Protein AF-A0A832Z9E7-F1 (afdb_monomer)

Mean predicted aligned error: 5.64 Å

Nearest PDB structures (foldseek):
  6l7q-assembly1_A  TM=6.275E-01  e=1.428E-09  Pyrococcus yayanosii CH1
  4q53-assembly1_A  TM=4.495E-01  e=1.959E+00  Bacteroides uniformis ATCC 8492
  4ouq-assembly1_A  TM=4.152E-01  e=4.683E+00  Bacteroides fragilis YCH46
  5a3k-assembly3_C  TM=2.476E-01  e=2.513E+00  Streptomyces hygroscopicus

Radius of gyration: 16.21 Å; Cα contacts (8 Å, |Δi|>4): 256; chains: 1; bounding box: 42×30×39 Å

Structure (mmCIF, N/CA/C/O backbone):
data_AF-A0A832Z9E7-F1
#
_entry.id   AF-A0A832Z9E7-F1
#
loop_
_atom_site.group_PDB
_atom_site.id
_atom_site.type_symbol
_atom_site.label_atom_id
_atom_site.label_alt_id
_atom_site.label_comp_id
_atom_site.label_asym_id
_atom_site.label_entity_id
_atom_site.label_seq_id
_atom_site.pdbx_PDB_ins_code
_atom_site.Cartn_x
_atom_site.Cartn_y
_atom_site.Cartn_z
_atom_site.occupancy
_atom_site.B_iso_or_equiv
_atom_site.auth_seq_id
_atom_site.auth_comp_id
_atom_site.auth_asym_id
_atom_site.auth_atom_id
_atom_site.pdbx_PDB_model_num
ATOM 1 N N . MET A 1 1 ? 0.816 -8.973 2.408 1.00 81.12 1 MET A N 1
ATOM 2 C CA . MET A 1 1 ? 0.322 -7.608 2.134 1.00 81.12 1 MET A CA 1
ATOM 3 C C . MET A 1 1 ? 1.479 -6.615 2.129 1.00 81.12 1 MET A C 1
ATOM 5 O O . MET A 1 1 ? 2.493 -6.904 2.762 1.00 81.12 1 MET A O 1
ATOM 9 N N . ILE A 1 2 ? 1.360 -5.503 1.400 1.00 89.19 2 ILE A N 1
ATOM 10 C CA . ILE A 1 2 ? 2.397 -4.466 1.265 1.00 89.19 2 ILE A CA 1
ATOM 11 C C . ILE A 1 2 ? 1.779 -3.113 1.627 1.00 89.19 2 ILE A C 1
ATOM 13 O O . ILE A 1 2 ? 0.718 -2.789 1.105 1.00 89.19 2 ILE A O 1
ATOM 17 N N . ILE A 1 3 ? 2.443 -2.339 2.489 1.00 89.94 3 ILE A N 1
ATOM 18 C CA . ILE A 1 3 ? 2.090 -0.953 2.801 1.00 89.94 3 ILE A CA 1
ATOM 19 C C . ILE A 1 3 ? 2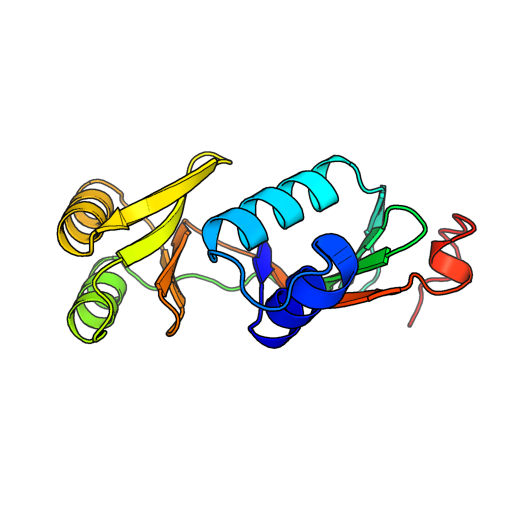.984 0.037 2.072 1.00 89.94 3 ILE A C 1
ATOM 21 O O . ILE A 1 3 ? 4.192 -0.163 2.012 1.0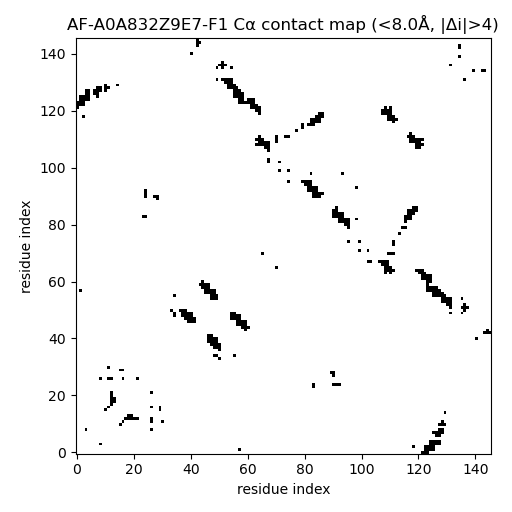0 89.94 3 ILE A O 1
ATOM 25 N N . PHE A 1 4 ? 2.421 1.113 1.527 1.00 90.88 4 PHE A N 1
ATOM 26 C CA . PHE A 1 4 ? 3.196 2.129 0.812 1.00 90.88 4 PHE A CA 1
ATOM 27 C C . PHE A 1 4 ? 3.523 3.309 1.721 1.00 90.88 4 PHE A C 1
ATOM 29 O O . PHE A 1 4 ? 2.622 3.960 2.251 1.00 90.88 4 PHE A O 1
ATOM 36 N N . THR A 1 5 ? 4.810 3.636 1.846 1.00 91.19 5 THR A N 1
ATOM 37 C CA . THR A 1 5 ? 5.229 4.894 2.477 1.00 91.19 5 THR A CA 1
ATOM 38 C C . THR A 1 5 ? 4.705 6.097 1.688 1.00 91.19 5 THR A C 1
ATOM 40 O O . THR A 1 5 ? 4.418 5.996 0.489 1.00 91.19 5 THR A O 1
ATOM 43 N N . LYS A 1 6 ? 4.649 7.273 2.331 1.00 89.88 6 LYS A N 1
ATOM 44 C CA . LYS A 1 6 ? 4.319 8.544 1.661 1.00 89.88 6 LYS A CA 1
ATOM 45 C C . LYS A 1 6 ? 5.173 8.751 0.405 1.00 89.88 6 LYS A C 1
ATOM 47 O O . LYS A 1 6 ? 4.635 8.972 -0.679 1.00 89.88 6 LYS A O 1
ATOM 52 N N . HIS A 1 7 ? 6.488 8.558 0.535 1.00 92.94 7 HIS A N 1
ATOM 53 C CA . HIS A 1 7 ? 7.422 8.655 -0.584 1.00 92.94 7 HIS A CA 1
ATOM 54 C C . HIS A 1 7 ? 7.057 7.695 -1.722 1.00 92.94 7 HIS A C 1
ATOM 56 O O . HIS A 1 7 ? 6.999 8.092 -2.886 1.00 92.94 7 HIS A O 1
ATOM 62 N N . CYS A 1 8 ? 6.775 6.430 -1.405 1.00 94.50 8 CYS A N 1
ATOM 63 C CA . CYS A 1 8 ? 6.403 5.448 -2.413 1.00 94.50 8 CYS A CA 1
ATOM 64 C C . CYS A 1 8 ? 5.129 5.853 -3.168 1.00 94.50 8 CYS A C 1
ATOM 66 O O . CYS A 1 8 ? 5.109 5.791 -4.398 1.00 94.50 8 CYS A O 1
ATOM 68 N N . LYS A 1 9 ? 4.096 6.331 -2.465 1.00 92.19 9 LYS A N 1
ATOM 69 C CA . LYS A 1 9 ? 2.845 6.793 -3.089 1.00 92.19 9 LYS A CA 1
ATOM 70 C C . LYS A 1 9 ? 3.054 7.981 -4.018 1.00 92.19 9 LYS A C 1
ATOM 72 O O . LYS A 1 9 ? 2.536 7.977 -5.133 1.00 92.19 9 LYS A O 1
ATOM 77 N N . GLU A 1 10 ? 3.849 8.966 -3.608 1.00 93.25 10 GLU A N 1
ATOM 78 C CA . GLU A 1 10 ? 4.211 10.107 -4.459 1.00 93.25 10 GLU A CA 1
ATOM 79 C C . GLU A 1 10 ? 4.920 9.649 -5.736 1.00 93.25 10 GLU A C 1
ATOM 81 O O . GLU A 1 10 ? 4.658 10.156 -6.831 1.00 93.25 10 GLU A O 1
ATOM 86 N N . ARG A 1 11 ? 5.801 8.649 -5.622 1.00 95.56 11 ARG A N 1
ATOM 87 C CA . ARG A 1 11 ? 6.480 8.088 -6.788 1.00 95.56 11 ARG A CA 1
ATOM 88 C C . ARG A 1 11 ? 5.548 7.286 -7.695 1.00 95.56 11 ARG A C 1
ATOM 90 O O . ARG A 1 11 ? 5.672 7.427 -8.909 1.00 95.56 11 ARG A O 1
ATOM 97 N N . ILE A 1 12 ? 4.616 6.506 -7.146 1.00 94.69 12 ILE A N 1
ATOM 98 C CA . ILE A 1 12 ? 3.574 5.807 -7.918 1.00 94.69 12 ILE A CA 1
ATOM 99 C C . ILE A 1 12 ? 2.733 6.833 -8.684 1.00 94.69 12 ILE A C 1
ATOM 101 O O . ILE A 1 12 ? 2.592 6.748 -9.903 1.00 94.69 12 ILE A O 1
ATOM 105 N N . LYS A 1 13 ? 2.267 7.874 -7.993 1.00 93.88 13 LYS A N 1
ATOM 106 C CA . LYS A 1 13 ? 1.516 8.988 -8.575 1.00 93.88 13 LYS A CA 1
ATOM 107 C C . LYS A 1 13 ? 2.266 9.663 -9.734 1.00 93.88 13 LYS A C 1
ATOM 109 O O . LYS A 1 13 ? 1.690 9.875 -10.800 1.00 93.88 13 LYS A O 1
ATOM 114 N N . LYS A 1 14 ? 3.564 9.939 -9.561 1.00 92.88 14 LYS A N 1
ATOM 115 C CA . LYS A 1 14 ? 4.400 10.585 -10.587 1.00 92.88 14 LYS A CA 1
ATOM 116 C C . LYS A 1 14 ? 4.721 9.675 -11.778 1.00 92.88 14 LYS A C 1
ATOM 118 O O . LYS A 1 14 ? 4.767 10.160 -12.902 1.00 92.88 14 LYS A O 1
ATOM 123 N N . ARG A 1 15 ? 5.010 8.392 -11.543 1.00 90.81 15 ARG 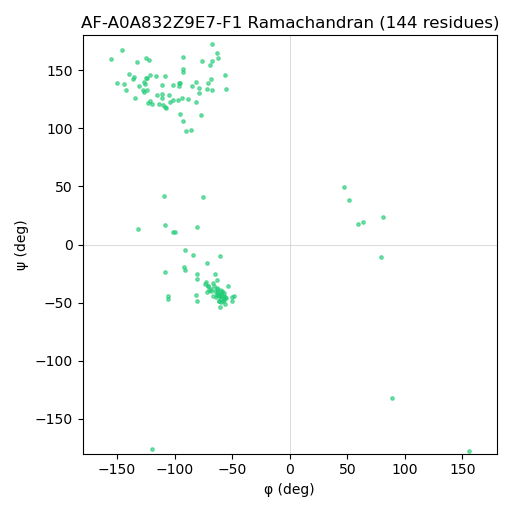A N 1
ATOM 124 C CA . ARG A 1 15 ? 5.623 7.507 -12.554 1.00 90.81 15 ARG A CA 1
ATOM 125 C C . ARG A 1 15 ? 4.659 6.504 -13.163 1.00 90.81 15 ARG A C 1
ATOM 127 O O . ARG A 1 15 ? 4.687 6.320 -14.373 1.00 90.81 15 ARG A O 1
ATOM 134 N N . LEU A 1 16 ? 3.834 5.871 -12.332 1.00 90.50 16 LEU A N 1
ATOM 135 C CA . LEU A 1 16 ? 2.859 4.885 -12.788 1.00 90.50 16 LEU A CA 1
ATOM 136 C C . LEU A 1 16 ? 1.622 5.589 -13.348 1.00 90.50 16 LEU A C 1
ATOM 138 O O . LEU A 1 16 ? 1.192 5.305 -14.456 1.00 90.50 16 LEU A O 1
ATOM 142 N N . LEU A 1 17 ? 1.093 6.553 -12.593 1.00 91.88 17 LEU A N 1
ATOM 143 C CA . LEU A 1 17 ? -0.149 7.244 -12.940 1.00 91.88 17 LEU A CA 1
ATOM 144 C C . LEU A 1 17 ? 0.055 8.509 -13.774 1.00 91.88 17 LEU A C 1
ATOM 146 O O . LEU A 1 17 ? -0.882 8.951 -14.428 1.00 91.88 17 LEU A O 1
ATOM 150 N N . LYS A 1 18 ? 1.255 9.105 -13.730 1.00 89.75 18 LYS A N 1
ATOM 151 C CA . LYS A 1 18 ? 1.606 10.361 -14.419 1.00 89.75 18 LYS A CA 1
ATOM 152 C C . LYS A 1 18 ? 0.613 11.509 -14.145 1.00 89.75 18 LYS A C 1
ATOM 154 O O . LYS A 1 18 ? 0.316 12.304 -15.030 1.00 89.75 18 LYS A O 1
ATOM 159 N N . LYS A 1 19 ? 0.107 11.620 -12.909 1.00 85.88 19 LYS A N 1
ATOM 160 C CA . LYS A 1 19 ? -0.910 12.616 -12.506 1.00 85.88 19 LYS A CA 1
ATOM 161 C C . LYS A 1 19 ? -0.447 13.484 -11.331 1.00 85.88 19 LYS A C 1
ATOM 163 O O . LYS A 1 19 ? 0.198 12.999 -10.404 1.00 85.88 19 LYS A O 1
ATOM 168 N N . LYS A 1 20 ? -0.818 14.774 -11.334 1.00 75.06 20 LYS A N 1
ATOM 169 C CA . LYS A 1 20 ? -0.485 15.745 -10.264 1.00 75.06 20 LYS A CA 1
ATOM 170 C C . LYS A 1 20 ? -1.395 15.671 -9.038 1.00 75.06 20 LYS A C 1
ATOM 172 O O . LYS A 1 20 ? -0.934 16.001 -7.952 1.00 75.06 20 LYS A O 1
ATOM 177 N N . SER A 1 21 ? -2.632 15.194 -9.169 1.00 82.25 21 SER A N 1
ATOM 178 C CA . SER A 1 21 ? -3.555 14.903 -8.062 1.00 82.25 21 SER A CA 1
ATOM 179 C C . SER A 1 21 ? -4.341 13.638 -8.392 1.00 82.25 21 SER A C 1
ATOM 181 O O . SER A 1 21 ? -4.758 13.467 -9.536 1.00 82.25 21 SER A O 1
ATOM 183 N N . VAL A 1 22 ? -4.443 12.713 -7.437 1.00 85.38 22 VAL A N 1
ATOM 184 C CA . VAL A 1 22 ? -5.128 11.427 -7.613 1.00 85.38 22 VAL A CA 1
ATOM 185 C C . VAL A 1 22 ? -5.705 10.991 -6.273 1.00 85.38 22 VAL A C 1
ATOM 187 O O . VAL A 1 22 ? -5.016 11.108 -5.259 1.00 85.38 22 VAL A O 1
ATOM 190 N N . ASP A 1 23 ? -6.928 10.459 -6.291 1.00 86.00 23 ASP A N 1
ATOM 191 C CA . ASP A 1 23 ? -7.534 9.809 -5.129 1.00 86.00 23 ASP A CA 1
ATOM 192 C C . ASP A 1 23 ? -6.619 8.678 -4.595 1.00 86.00 23 ASP A C 1
ATOM 194 O O . ASP A 1 23 ? -6.100 7.873 -5.383 1.00 86.00 23 ASP A O 1
ATOM 198 N N . PRO A 1 24 ? -6.391 8.590 -3.271 1.00 84.00 24 PRO A N 1
ATOM 199 C CA . PRO A 1 24 ? -5.540 7.559 -2.680 1.00 84.00 24 PRO A CA 1
ATOM 200 C C . PRO A 1 24 ? -5.917 6.121 -3.065 1.00 84.00 24 PRO A C 1
ATOM 202 O O . PRO A 1 24 ? -5.020 5.303 -3.276 1.00 84.00 24 PRO A O 1
ATOM 205 N N . CYS A 1 25 ? -7.206 5.804 -3.230 1.00 87.06 25 CYS A N 1
ATOM 206 C CA . CYS A 1 25 ? -7.667 4.460 -3.587 1.00 87.06 25 CYS A CA 1
ATOM 207 C C . CYS A 1 25 ? -7.224 4.063 -5.000 1.00 87.06 25 CYS A C 1
ATOM 209 O O . CYS A 1 25 ? -6.906 2.898 -5.249 1.00 87.06 25 CYS A O 1
ATOM 211 N N . ILE A 1 26 ? -7.132 5.027 -5.925 1.00 89.56 26 ILE A N 1
ATOM 212 C CA . ILE A 1 26 ? -6.602 4.793 -7.277 1.00 89.56 26 ILE A CA 1
ATOM 213 C C . ILE A 1 26 ? -5.100 4.497 -7.217 1.00 89.56 26 ILE A C 1
ATOM 215 O O . ILE A 1 26 ? -4.625 3.607 -7.927 1.00 89.56 26 ILE A O 1
ATOM 219 N N . ILE A 1 27 ? -4.348 5.203 -6.362 1.00 90.94 27 ILE A N 1
ATOM 220 C CA . ILE A 1 27 ? -2.917 4.927 -6.141 1.00 90.94 27 ILE A CA 1
ATOM 221 C C . ILE A 1 27 ? -2.744 3.483 -5.667 1.00 90.94 27 ILE A C 1
ATOM 223 O O . ILE A 1 27 ? -1.938 2.743 -6.231 1.00 90.94 27 ILE A O 1
ATOM 227 N N . TRP A 1 28 ? -3.539 3.075 -4.679 1.00 89.19 28 TRP A N 1
ATOM 228 C CA . TRP A 1 28 ? -3.540 1.720 -4.143 1.00 89.19 28 TRP A CA 1
ATOM 229 C C . TRP A 1 28 ? -3.894 0.664 -5.185 1.00 89.19 28 TRP A C 1
ATOM 231 O O . TRP A 1 28 ? -3.112 -0.260 -5.404 1.00 89.19 28 TRP A O 1
ATOM 241 N N . SER A 1 29 ? -5.024 0.831 -5.869 1.00 89.81 29 SER A N 1
ATOM 242 C CA . SER A 1 29 ? -5.501 -0.103 -6.896 1.00 89.81 29 SER A CA 1
ATOM 243 C C . SER A 1 29 ? -4.463 -0.293 -8.002 1.00 89.81 29 SER A C 1
ATOM 245 O O . SER A 1 29 ? -4.135 -1.417 -8.378 1.00 89.81 29 SER A O 1
ATOM 247 N N . SER A 1 30 ? -3.858 0.806 -8.457 1.00 92.38 30 SER A N 1
ATOM 248 C CA . SER A 1 30 ? -2.806 0.772 -9.478 1.00 92.38 30 SER A CA 1
ATOM 249 C C . SER A 1 30 ? -1.549 0.061 -8.987 1.00 92.38 30 SER A C 1
ATOM 251 O O . SER A 1 30 ? -0.945 -0.709 -9.729 1.00 92.38 30 SER A O 1
ATOM 253 N N . ALA A 1 31 ? -1.158 0.282 -7.731 1.00 92.81 31 ALA A N 1
ATOM 254 C CA . ALA A 1 31 ? 0.007 -0.369 -7.149 1.00 92.81 31 ALA A CA 1
ATOM 255 C C . ALA A 1 31 ? -0.201 -1.881 -6.959 1.00 92.81 31 ALA A C 1
ATOM 257 O O . ALA A 1 31 ? 0.717 -2.657 -7.212 1.00 92.81 31 ALA A O 1
ATOM 258 N N . ILE A 1 32 ? -1.403 -2.312 -6.568 1.00 90.94 32 ILE A N 1
ATOM 259 C CA . ILE A 1 32 ? -1.765 -3.735 -6.469 1.00 90.94 32 ILE A CA 1
ATOM 260 C C . ILE A 1 32 ? -1.716 -4.393 -7.845 1.00 90.94 32 ILE A C 1
ATOM 262 O O . ILE A 1 32 ? -1.137 -5.468 -7.982 1.00 90.94 32 ILE A O 1
ATOM 266 N N . ASN A 1 33 ? -2.278 -3.741 -8.865 1.00 92.50 33 ASN A N 1
ATOM 267 C CA . ASN A 1 33 ? -2.231 -4.245 -10.235 1.00 92.50 33 ASN A CA 1
ATOM 268 C C . ASN A 1 33 ? -0.790 -4.351 -10.737 1.00 92.50 33 ASN A C 1
ATOM 270 O O . ASN A 1 33 ? -0.416 -5.391 -11.270 1.00 92.50 33 ASN A O 1
ATOM 274 N N . PHE A 1 34 ? 0.039 -3.337 -10.469 1.00 94.88 34 PHE A N 1
ATOM 275 C CA . PHE A 1 34 ? 1.466 -3.385 -10.772 1.00 94.88 34 PHE A CA 1
ATOM 276 C C . PHE A 1 34 ? 2.149 -4.581 -10.099 1.00 94.88 34 PHE A C 1
ATOM 278 O O . PHE A 1 34 ? 2.897 -5.295 -10.753 1.00 94.88 34 PHE A O 1
ATOM 285 N N . ILE A 1 35 ? 1.886 -4.834 -8.811 1.00 93.81 35 ILE A N 1
ATOM 286 C CA . ILE A 1 35 ? 2.449 -5.988 -8.091 1.00 93.81 35 ILE A CA 1
ATOM 287 C C . ILE A 1 35 ? 2.012 -7.309 -8.739 1.00 93.81 35 ILE A C 1
ATOM 289 O O . ILE A 1 35 ? 2.853 -8.185 -8.922 1.00 93.81 35 ILE A O 1
ATOM 293 N N . LYS A 1 36 ? 0.728 -7.443 -9.100 1.00 92.44 36 LYS A N 1
ATOM 294 C CA . LYS A 1 36 ? 0.169 -8.651 -9.732 1.00 92.44 36 LYS A CA 1
ATOM 295 C C . LYS A 1 36 ? 0.782 -8.936 -11.106 1.00 92.44 36 LYS A C 1
ATOM 297 O O . LYS A 1 36 ? 0.987 -10.097 -11.434 1.00 92.44 36 LYS A O 1
ATOM 302 N N . SER A 1 37 ? 1.071 -7.899 -11.892 1.00 93.06 37 SER A N 1
ATOM 303 C CA . SER A 1 37 ? 1.647 -8.036 -13.236 1.00 93.06 37 SER A CA 1
ATOM 304 C C . SER A 1 37 ? 3.180 -8.015 -13.263 1.00 93.06 37 SER A C 1
ATOM 306 O O . SER A 1 37 ? 3.774 -8.149 -14.329 1.00 93.06 37 SER A O 1
ATOM 308 N N . SER A 1 38 ? 3.834 -7.786 -12.123 1.00 93.94 38 SER A N 1
ATOM 309 C CA . SER A 1 38 ? 5.289 -7.653 -12.033 1.00 93.94 38 SER A CA 1
ATOM 310 C C . SER A 1 38 ? 5.976 -8.972 -11.721 1.00 93.94 38 SER A C 1
ATOM 312 O O . SER A 1 38 ? 5.479 -9.795 -10.953 1.00 93.94 38 SER A O 1
ATOM 314 N N . LYS A 1 39 ? 7.214 -9.112 -12.196 1.00 92.75 39 LYS A N 1
ATOM 315 C CA . LYS A 1 39 ? 8.110 -10.164 -11.725 1.00 92.75 39 LYS A CA 1
ATOM 316 C C . LYS A 1 39 ? 8.576 -9.850 -10.307 1.00 92.75 39 LYS A C 1
ATOM 318 O O . LYS A 1 39 ? 9.005 -8.731 -10.016 1.00 92.75 39 LYS A O 1
ATOM 323 N N . ARG A 1 40 ? 8.529 -10.860 -9.440 1.00 93.81 40 ARG A N 1
ATOM 324 C CA . ARG A 1 40 ? 9.023 -10.800 -8.063 1.00 93.81 40 ARG A CA 1
ATOM 325 C C . ARG A 1 40 ? 10.461 -11.305 -8.003 1.00 93.81 40 ARG A C 1
ATOM 327 O O . ARG A 1 40 ? 10.742 -12.415 -8.442 1.00 93.81 40 ARG A O 1
ATOM 334 N N . ILE A 1 41 ? 11.356 -10.498 -7.446 1.00 91.31 41 ILE A N 1
ATOM 335 C CA . ILE A 1 41 ? 12.762 -10.841 -7.232 1.00 91.31 41 ILE A CA 1
ATOM 336 C C . ILE A 1 41 ? 13.093 -10.592 -5.763 1.00 91.31 41 ILE A C 1
ATOM 338 O O . ILE A 1 41 ? 12.740 -9.549 -5.219 1.00 91.31 41 ILE A O 1
ATOM 342 N N . GLU A 1 42 ? 13.750 -11.535 -5.102 1.00 89.94 42 GLU A N 1
ATOM 343 C CA . GLU A 1 42 ? 14.128 -11.397 -3.696 1.00 89.94 42 GLU A CA 1
ATOM 344 C C . GLU A 1 42 ? 15.632 -11.193 -3.540 1.00 89.94 42 GLU A C 1
ATOM 346 O O . GLU A 1 42 ? 16.424 -11.790 -4.260 1.00 89.94 42 GLU A O 1
ATOM 351 N N . SER A 1 43 ? 16.012 -10.384 -2.555 1.00 87.94 43 SER A N 1
ATOM 352 C CA . SER A 1 43 ? 17.356 -10.357 -1.984 1.00 87.94 43 SER A CA 1
ATOM 353 C C . SER A 1 43 ? 17.298 -10.687 -0.491 1.00 87.94 43 SER A C 1
ATOM 355 O O . SER A 1 43 ? 16.235 -10.980 0.077 1.00 87.94 43 SER A O 1
ATOM 357 N N . LYS A 1 44 ? 18.449 -10.610 0.184 1.00 87.31 44 LYS A N 1
ATOM 358 C CA . LYS A 1 44 ? 18.544 -10.821 1.634 1.00 87.31 44 LYS A CA 1
ATOM 359 C C . LYS A 1 44 ? 17.638 -9.871 2.428 1.00 87.31 44 LYS A C 1
ATOM 361 O O . LYS A 1 44 ? 16.991 -10.295 3.381 1.00 87.31 44 LYS A O 1
ATOM 366 N N . LYS A 1 45 ? 17.573 -8.593 2.034 1.00 90.19 45 LYS A N 1
ATOM 367 C CA . LYS A 1 45 ? 16.862 -7.535 2.782 1.00 90.19 45 LYS A CA 1
ATOM 368 C C . LYS A 1 45 ? 15.565 -7.065 2.119 1.00 90.19 45 LYS A C 1
ATOM 370 O O . LYS A 1 45 ? 14.683 -6.546 2.811 1.00 90.19 45 LYS A O 1
ATOM 375 N N . PHE A 1 46 ? 15.426 -7.242 0.806 1.00 95.19 46 PHE A N 1
ATOM 376 C CA . PHE A 1 46 ? 14.348 -6.627 0.033 1.00 95.19 46 PHE A CA 1
ATOM 377 C C . PHE A 1 46 ? 13.644 -7.608 -0.901 1.00 95.19 46 PHE A C 1
ATOM 379 O O . PHE A 1 46 ? 14.183 -8.631 -1.307 1.00 95.19 46 PHE A O 1
ATOM 386 N N . ILE A 1 47 ? 12.415 -7.252 -1.252 1.00 95.25 47 ILE A N 1
ATOM 387 C CA . ILE A 1 47 ? 11.616 -7.852 -2.309 1.00 95.25 47 ILE A CA 1
ATOM 388 C C . ILE A 1 47 ? 11.411 -6.758 -3.359 1.00 95.25 47 ILE A C 1
ATOM 390 O O . ILE A 1 47 ? 10.994 -5.643 -3.042 1.00 95.25 47 ILE A O 1
ATOM 394 N N . TYR A 1 48 ? 11.706 -7.071 -4.609 1.00 95.12 48 TYR A N 1
ATOM 395 C CA . TYR A 1 48 ? 11.552 -6.186 -5.751 1.00 95.12 48 TYR A CA 1
ATOM 396 C C . TYR A 1 48 ? 10.420 -6.706 -6.629 1.00 95.12 48 TYR A C 1
ATOM 398 O O . TYR A 1 48 ? 10.413 -7.877 -6.998 1.00 95.12 48 TYR A O 1
ATOM 406 N N . TYR A 1 49 ? 9.481 -5.833 -6.978 1.00 95.88 49 TYR A N 1
ATOM 407 C CA . TYR A 1 49 ? 8.485 -6.106 -8.014 1.00 95.88 49 TYR A CA 1
ATOM 408 C C . TYR A 1 49 ? 8.805 -5.221 -9.206 1.00 95.88 49 TYR A C 1
ATOM 410 O O . TYR A 1 49 ? 8.855 -4.002 -9.044 1.00 95.88 49 TYR A O 1
ATOM 418 N N . THR A 1 50 ? 9.069 -5.807 -10.370 1.00 94.94 50 THR A N 1
ATOM 419 C CA . THR A 1 50 ? 9.421 -5.044 -11.570 1.00 94.94 50 THR A CA 1
ATOM 420 C C . THR A 1 50 ? 8.714 -5.544 -12.827 1.00 94.94 50 THR A C 1
ATOM 422 O O . THR A 1 50 ? 8.566 -6.747 -13.027 1.00 94.94 50 THR A O 1
ATOM 425 N N . ASP A 1 51 ? 8.322 -4.606 -13.688 1.00 94.19 51 ASP A N 1
ATOM 426 C CA . ASP A 1 51 ? 7.834 -4.829 -15.059 1.00 94.19 51 ASP A CA 1
ATOM 427 C C . ASP A 1 51 ? 8.942 -4.576 -16.108 1.00 94.19 51 ASP A C 1
ATOM 429 O O . ASP A 1 51 ? 8.676 -4.444 -17.301 1.00 94.19 51 ASP A O 1
ATOM 433 N N . GLY A 1 52 ? 10.194 -4.423 -15.660 1.00 91.19 52 GLY A N 1
ATOM 434 C CA . GLY A 1 52 ? 11.342 -4.054 -16.492 1.00 91.19 52 GLY A CA 1
ATOM 435 C C . GLY A 1 52 ? 11.445 -2.559 -16.823 1.00 91.19 52 GLY A C 1
ATOM 436 O O . GLY A 1 52 ? 12.487 -2.118 -17.307 1.00 91.19 52 GLY A O 1
ATOM 437 N N . ARG A 1 53 ? 10.422 -1.747 -16.535 1.00 93.06 53 ARG A N 1
ATOM 438 C CA . ARG A 1 53 ? 10.458 -0.279 -16.683 1.00 93.06 53 ARG A CA 1
ATOM 439 C C . ARG A 1 53 ? 10.569 0.409 -15.330 1.00 93.06 53 ARG A C 1
ATOM 441 O O . ARG A 1 53 ? 11.393 1.309 -15.153 1.00 93.06 53 ARG A O 1
ATOM 448 N N . ASN A 1 54 ? 9.748 -0.016 -14.381 1.00 96.06 54 ASN A N 1
ATOM 449 C CA . ASN A 1 54 ? 9.735 0.433 -13.004 1.00 96.06 54 ASN A CA 1
ATOM 450 C C . ASN A 1 54 ? 9.938 -0.737 -12.039 1.00 96.06 54 ASN A C 1
ATOM 452 O O . ASN A 1 54 ? 9.677 -1.902 -12.338 1.00 96.06 54 ASN A O 1
ATOM 456 N N . THR A 1 55 ? 10.374 -0.392 -10.836 1.00 96.62 55 THR A N 1
ATOM 457 C CA . THR A 1 55 ? 10.594 -1.309 -9.729 1.00 96.62 55 THR A CA 1
ATOM 458 C C . THR A 1 55 ? 10.006 -0.718 -8.459 1.00 96.62 55 THR A C 1
ATOM 460 O O . THR A 1 55 ? 10.352 0.397 -8.048 1.00 96.62 55 THR A O 1
ATOM 463 N N . LEU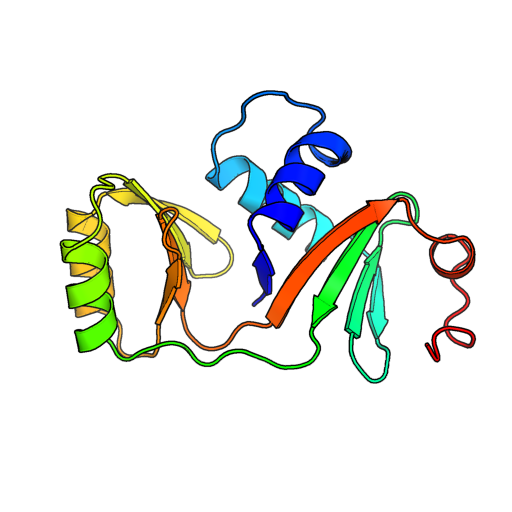 A 1 56 ? 9.152 -1.500 -7.812 1.00 97.50 56 LEU A N 1
ATOM 464 C CA . LEU A 1 56 ? 8.715 -1.297 -6.444 1.00 97.50 56 LEU A CA 1
ATOM 465 C C . LEU A 1 56 ? 9.686 -2.014 -5.502 1.00 97.50 56 LEU A C 1
ATOM 467 O O . LEU A 1 56 ? 9.907 -3.217 -5.637 1.00 97.50 56 LEU A O 1
ATOM 471 N N . VAL A 1 57 ? 10.249 -1.280 -4.545 1.00 96.81 57 VAL A N 1
ATOM 472 C CA . VAL A 1 57 ? 11.189 -1.819 -3.554 1.00 96.81 57 VAL A CA 1
ATOM 473 C C . VAL A 1 57 ? 10.474 -1.991 -2.223 1.00 96.81 57 VAL A C 1
ATOM 475 O O . VAL A 1 57 ? 9.953 -1.023 -1.668 1.00 96.81 57 VAL A O 1
ATOM 478 N N . VAL A 1 58 ? 10.480 -3.215 -1.705 1.00 97.00 58 VAL A N 1
ATOM 479 C CA . VAL A 1 58 ? 9.707 -3.635 -0.537 1.00 97.00 58 VAL A CA 1
ATOM 480 C C . VAL A 1 58 ? 10.623 -4.289 0.497 1.00 97.00 58 VAL A C 1
ATOM 482 O O . VAL A 1 58 ? 11.522 -5.040 0.139 1.00 97.00 58 VAL A O 1
ATOM 485 N N . THR A 1 59 ? 10.423 -4.028 1.786 1.00 95.44 59 THR A N 1
ATOM 486 C CA . THR A 1 59 ? 11.170 -4.695 2.862 1.00 95.44 59 THR A CA 1
ATOM 487 C C . THR A 1 59 ? 10.807 -6.171 2.957 1.00 95.44 59 THR A C 1
ATOM 489 O O . THR A 1 59 ? 9.637 -6.544 2.858 1.00 95.44 59 THR A O 1
ATOM 492 N N . LYS A 1 60 ? 11.787 -7.033 3.243 1.00 92.56 60 LYS A N 1
ATOM 493 C CA . LYS A 1 60 ? 11.499 -8.442 3.547 1.00 92.56 60 LYS A CA 1
ATOM 494 C C . LYS A 1 60 ? 10.861 -8.614 4.929 1.00 92.56 60 LYS A C 1
ATOM 496 O O . LYS A 1 60 ? 9.974 -9.447 5.093 1.00 92.56 60 LYS A O 1
ATOM 501 N N . ASN A 1 61 ? 11.216 -7.762 5.890 1.00 91.62 61 ASN A N 1
ATOM 502 C CA . ASN A 1 61 ? 10.596 -7.763 7.214 1.00 91.62 61 ASN A CA 1
ATOM 503 C C . ASN A 1 61 ? 9.158 -7.241 7.157 1.00 91.62 61 ASN A C 1
ATOM 505 O O . ASN A 1 61 ? 8.864 -6.265 6.456 1.00 91.62 61 ASN A O 1
ATOM 509 N N . LYS A 1 62 ? 8.280 -7.903 7.917 1.00 89.38 62 LYS A N 1
ATOM 510 C CA . LYS A 1 62 ? 6.883 -7.509 8.097 1.00 89.38 62 LYS A CA 1
ATOM 511 C C . LYS A 1 62 ? 6.735 -6.696 9.378 1.00 89.38 62 LYS A C 1
ATOM 513 O O . LYS A 1 62 ? 7.255 -7.089 10.418 1.00 89.38 62 LYS A O 1
ATOM 518 N N . ILE A 1 63 ? 5.970 -5.617 9.305 1.00 88.62 63 ILE A N 1
ATOM 519 C CA . ILE A 1 63 ? 5.511 -4.866 10.470 1.00 88.62 63 ILE A CA 1
ATOM 520 C C . ILE A 1 63 ? 4.285 -5.576 11.052 1.00 88.62 63 ILE A C 1
ATOM 522 O O . ILE A 1 63 ? 3.447 -6.101 10.307 1.00 88.62 63 ILE A O 1
ATOM 526 N N . LYS A 1 64 ? 4.216 -5.631 12.386 1.00 86.25 64 LYS A N 1
ATOM 527 C CA . LYS A 1 64 ? 3.031 -6.081 13.123 1.00 86.25 64 LYS A CA 1
ATOM 528 C C . LYS A 1 64 ? 2.079 -4.897 13.295 1.00 86.25 64 LYS A C 1
ATOM 530 O O . LYS A 1 64 ? 2.534 -3.798 13.593 1.00 86.25 64 LYS A O 1
ATOM 535 N N . GLY A 1 65 ? 0.789 -5.130 13.082 1.00 87.62 65 GLY A N 1
ATOM 536 C CA . GLY A 1 65 ? -0.236 -4.159 13.450 1.00 87.62 65 GLY A CA 1
ATOM 537 C C . GLY A 1 65 ? -0.370 -3.991 14.965 1.00 87.62 65 GLY A C 1
ATOM 538 O O . GLY A 1 65 ? 0.229 -4.743 15.734 1.00 87.62 65 GLY A O 1
ATOM 539 N N . ILE A 1 66 ? -1.179 -3.011 15.339 1.00 91.31 66 ILE A N 1
ATOM 540 C CA . ILE A 1 66 ? -1.624 -2.701 16.697 1.00 91.31 66 ILE A CA 1
ATOM 541 C C . ILE A 1 66 ? -2.956 -3.398 16.993 1.00 91.31 66 ILE A C 1
ATOM 543 O O . ILE A 1 66 ? -3.658 -3.822 16.070 1.00 91.31 66 ILE A O 1
ATOM 547 N N . SER A 1 67 ? -3.294 -3.527 18.272 1.00 91.44 67 SER A N 1
ATOM 548 C CA . SER A 1 67 ? -4.538 -4.158 18.724 1.00 91.44 67 SER A CA 1
ATOM 549 C C . SER A 1 67 ? -5.782 -3.399 18.254 1.00 91.44 67 SER A C 1
ATOM 551 O O . SER A 1 67 ? -5.721 -2.236 17.837 1.00 91.44 67 SER A O 1
ATOM 553 N N . ARG A 1 68 ? -6.944 -4.050 18.339 1.00 91.38 68 ARG A N 1
ATOM 554 C CA . ARG A 1 68 ? -8.244 -3.456 18.010 1.00 91.38 68 ARG A CA 1
ATOM 555 C C . ARG A 1 68 ? -8.511 -2.186 18.821 1.00 91.38 68 ARG A C 1
ATOM 557 O O . ARG A 1 68 ? -8.935 -1.176 18.263 1.00 91.38 68 ARG A O 1
ATOM 564 N N . GLU A 1 69 ? -8.243 -2.222 20.121 1.00 91.50 69 GLU A N 1
ATOM 565 C CA . GLU A 1 69 ? -8.477 -1.115 21.048 1.00 91.50 69 GLU A CA 1
ATOM 566 C C . GLU A 1 69 ? -7.562 0.076 20.736 1.00 91.50 69 GLU A C 1
ATOM 568 O O . GLU A 1 69 ? -8.035 1.211 20.648 1.00 91.50 69 GLU A O 1
ATOM 573 N N . GLU A 1 70 ? -6.274 -0.174 20.484 1.00 91.69 70 GLU A N 1
ATOM 574 C CA . GLU A 1 70 ? -5.323 0.863 20.058 1.00 91.69 70 GLU A CA 1
ATOM 575 C C . GLU A 1 70 ? -5.722 1.475 18.710 1.00 91.69 70 GLU A C 1
ATOM 577 O O . GLU A 1 70 ? -5.663 2.691 18.530 1.00 91.69 70 GLU A O 1
ATOM 582 N N . SER A 1 71 ? -6.179 0.641 17.773 1.00 91.56 71 SER A N 1
ATOM 583 C CA . SER A 1 71 ? -6.597 1.079 16.438 1.00 91.56 71 SER A CA 1
ATOM 584 C C . SER A 1 71 ? -7.788 2.023 16.502 1.00 91.56 71 SER A C 1
ATOM 586 O O . SER A 1 71 ? -7.799 3.047 15.823 1.00 91.56 71 SER A O 1
ATOM 588 N N . LYS A 1 72 ? -8.782 1.702 17.338 1.00 91.62 72 LYS A N 1
ATOM 589 C CA . LYS A 1 72 ? -9.966 2.545 17.539 1.00 91.62 72 LYS A CA 1
ATOM 590 C C . LYS A 1 72 ? -9.598 3.909 18.098 1.00 91.62 72 LYS A C 1
ATOM 592 O O . LYS A 1 72 ? -10.031 4.905 17.527 1.00 91.62 72 LYS A O 1
ATOM 597 N N . ARG A 1 73 ? -8.780 3.943 19.158 1.00 92.12 73 ARG A N 1
ATOM 598 C CA . ARG A 1 73 ? -8.299 5.197 19.761 1.00 92.12 73 ARG A CA 1
ATOM 599 C C . ARG A 1 73 ? -7.598 6.052 18.711 1.00 92.12 73 ARG A C 1
ATOM 601 O O . ARG A 1 73 ? -8.010 7.174 18.452 1.00 92.12 73 ARG A O 1
ATOM 608 N N . PHE A 1 74 ? -6.649 5.456 17.988 1.00 91.50 74 PHE A N 1
ATOM 609 C CA . PHE A 1 74 ? -5.921 6.159 16.938 1.00 91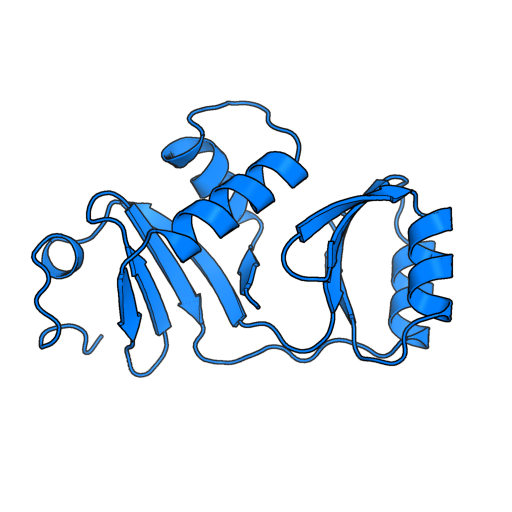.50 74 PHE A CA 1
ATOM 610 C C . PHE A 1 74 ? -6.837 6.710 15.832 1.00 91.50 74 PHE A C 1
ATOM 612 O O . PHE A 1 74 ? -6.626 7.816 15.354 1.00 91.50 74 PHE A O 1
ATOM 619 N N . ILE A 1 75 ? -7.855 5.958 15.401 1.00 90.94 75 ILE A N 1
ATOM 620 C CA . ILE A 1 75 ? -8.789 6.396 14.349 1.00 90.94 75 ILE A CA 1
ATOM 621 C C . ILE A 1 75 ? -9.723 7.507 14.833 1.00 90.94 75 ILE A C 1
ATOM 623 O O . ILE A 1 75 ? -10.073 8.391 14.047 1.00 90.94 75 ILE A O 1
ATOM 627 N N . GLN A 1 76 ? -10.145 7.456 16.097 1.00 91.31 76 GLN A N 1
ATOM 628 C CA . GLN A 1 76 ? -10.972 8.496 16.706 1.00 91.31 76 GLN A CA 1
ATOM 629 C C . GLN A 1 76 ? -10.224 9.833 16.747 1.00 91.31 76 GLN A C 1
ATOM 631 O O . GLN A 1 76 ? -10.809 10.841 16.354 1.00 91.31 76 GLN A O 1
ATOM 636 N N . ASP A 1 77 ? -8.932 9.801 17.085 1.00 91.62 77 ASP A N 1
ATOM 637 C CA . ASP A 1 77 ? -8.064 10.980 17.200 1.00 91.62 77 ASP A CA 1
ATOM 638 C C . ASP A 1 77 ? -7.693 11.626 15.851 1.00 91.62 77 ASP A C 1
ATOM 640 O O . ASP A 1 77 ? -7.204 12.753 15.806 1.00 91.62 77 ASP A O 1
ATOM 644 N N . LEU A 1 78 ? -7.894 10.934 14.724 1.00 89.69 78 LEU A N 1
ATOM 645 C CA . LEU A 1 78 ? -7.590 11.492 13.404 1.00 89.69 78 LEU A CA 1
ATOM 646 C C . LEU A 1 78 ? -8.690 12.448 12.940 1.00 89.69 78 LEU A C 1
ATOM 648 O O . LEU A 1 78 ? -9.849 12.057 12.816 1.00 89.69 78 LEU A O 1
ATOM 652 N N . GLU A 1 79 ? -8.320 13.646 12.498 1.00 88.56 79 GLU A N 1
ATOM 653 C CA . GLU A 1 79 ? -9.204 14.602 11.805 1.00 88.56 79 GLU A CA 1
ATOM 654 C C . GLU A 1 79 ? -9.483 14.194 10.339 1.00 88.56 79 GLU A C 1
ATOM 656 O O . GLU A 1 79 ? -9.440 14.998 9.411 1.00 88.56 79 GLU A O 1
ATOM 661 N N . ILE A 1 80 ? -9.701 12.899 10.096 1.00 87.00 80 ILE A N 1
ATOM 662 C CA . ILE A 1 80 ? -9.940 12.322 8.772 1.00 87.00 80 ILE A CA 1
ATOM 663 C C . ILE A 1 80 ? -11.292 11.618 8.777 1.00 87.00 80 ILE A C 1
ATOM 665 O O . ILE A 1 80 ? -11.503 10.684 9.547 1.00 87.00 80 ILE A O 1
ATOM 669 N N . ASP A 1 81 ? -12.182 11.999 7.863 1.00 87.81 81 ASP A N 1
ATOM 670 C CA . ASP A 1 81 ? -13.522 11.402 7.778 1.00 87.81 81 ASP A CA 1
ATOM 671 C C . ASP A 1 81 ? -13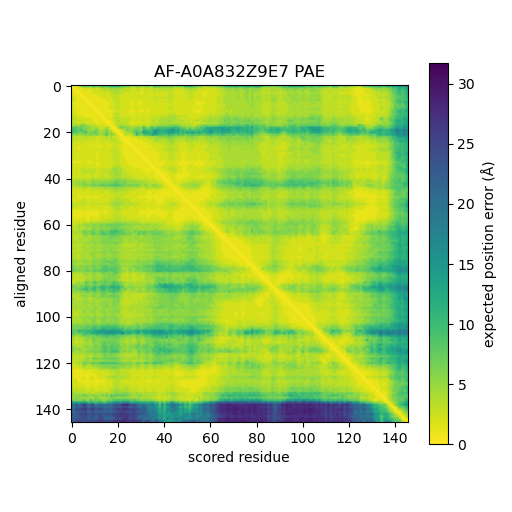.615 10.212 6.826 1.00 87.81 81 ASP A C 1
ATOM 673 O O . ASP A 1 81 ? -14.541 9.402 6.930 1.00 87.81 81 ASP A O 1
ATOM 677 N N . THR A 1 82 ? -12.659 10.078 5.902 1.00 89.75 82 THR A N 1
ATOM 678 C CA . THR A 1 82 ? -12.635 8.984 4.925 1.00 89.75 82 THR A CA 1
ATOM 679 C C . THR A 1 82 ? -11.280 8.303 4.855 1.00 89.75 82 THR A C 1
ATOM 681 O O . THR A 1 82 ? -10.234 8.943 4.810 1.00 89.75 82 THR A O 1
ATOM 684 N N . PHE A 1 83 ? -11.319 6.978 4.810 1.00 90.31 83 PHE A N 1
ATOM 685 C CA . PHE A 1 83 ? -10.162 6.106 4.875 1.00 90.31 83 PHE A CA 1
ATOM 686 C C . PHE A 1 83 ? -10.089 5.225 3.637 1.00 90.31 83 PHE A C 1
ATOM 688 O O . PHE A 1 83 ? -11.107 4.786 3.103 1.00 90.31 83 PHE A O 1
ATOM 695 N N . CYS A 1 84 ? -8.869 4.931 3.210 1.00 90.12 84 CYS A N 1
ATOM 696 C CA . CYS A 1 84 ? -8.578 3.921 2.212 1.00 90.12 84 CYS A CA 1
ATOM 697 C C . CYS A 1 84 ? -8.278 2.602 2.929 1.00 90.12 84 CYS A C 1
ATOM 699 O O . CYS A 1 84 ? -7.218 2.431 3.531 1.00 90.12 84 CYS A O 1
ATOM 701 N N . VAL A 1 85 ? -9.216 1.668 2.869 1.00 87.69 85 VAL A N 1
ATOM 702 C CA . VAL A 1 85 ? -9.136 0.380 3.553 1.00 87.69 85 VAL A CA 1
ATOM 703 C C . VAL A 1 85 ? -8.724 -0.688 2.556 1.00 87.69 85 VAL A C 1
ATOM 705 O O . VAL A 1 85 ? -9.385 -0.885 1.538 1.00 87.69 85 VAL A O 1
ATOM 708 N N . PHE A 1 86 ? -7.640 -1.399 2.850 1.00 85.31 86 PHE A N 1
ATOM 709 C CA . PHE A 1 86 ? -7.285 -2.598 2.107 1.00 85.31 86 PHE A CA 1
ATOM 710 C C . PHE A 1 86 ? -7.812 -3.835 2.835 1.00 85.31 86 PHE A C 1
ATOM 712 O O . PHE A 1 86 ? -7.327 -4.188 3.913 1.00 85.31 86 PHE A O 1
ATOM 719 N N . PHE A 1 87 ? -8.791 -4.499 2.227 1.00 78.31 87 PHE A N 1
ATOM 720 C CA . PHE A 1 87 ? -9.491 -5.651 2.791 1.00 78.31 87 PHE A CA 1
ATOM 721 C C . PHE A 1 87 ? -9.825 -6.655 1.682 1.00 78.31 87 PHE A C 1
ATOM 723 O O . PHE A 1 87 ? -10.202 -6.259 0.579 1.00 78.31 87 PHE A O 1
ATOM 730 N N . ASN A 1 88 ? -9.652 -7.955 1.939 1.00 75.56 88 ASN A N 1
ATOM 731 C CA . ASN A 1 88 ? -9.945 -9.037 0.984 1.00 75.56 88 ASN A CA 1
ATOM 732 C C . ASN A 1 88 ? -9.399 -8.803 -0.440 1.00 75.56 88 ASN A C 1
ATOM 734 O O . ASN A 1 88 ? -10.115 -8.930 -1.427 1.00 75.56 88 ASN A O 1
ATOM 738 N N . ASN A 1 89 ? -8.117 -8.434 -0.558 1.00 73.19 89 ASN A N 1
ATOM 739 C CA . ASN A 1 89 ? -7.449 -8.136 -1.837 1.00 73.19 89 ASN A CA 1
ATOM 740 C C . ASN A 1 89 ? -8.077 -6.997 -2.662 1.00 73.19 89 ASN A C 1
ATOM 742 O O . ASN A 1 89 ? -7.771 -6.853 -3.849 1.00 73.19 89 ASN A O 1
ATOM 746 N N . SER A 1 90 ? -8.904 -6.171 -2.028 1.00 81.44 90 SER A N 1
ATOM 747 C CA . SER A 1 90 ? -9.573 -5.023 -2.623 1.00 81.44 90 SER A CA 1
ATOM 748 C C . SER A 1 90 ? -9.270 -3.750 -1.836 1.00 81.44 90 SER A C 1
ATOM 750 O O . SER A 1 90 ? -8.817 -3.789 -0.690 1.00 81.44 90 SER A O 1
ATOM 752 N N . VAL A 1 91 ? -9.485 -2.611 -2.489 1.00 87.94 91 VAL A N 1
ATOM 753 C CA . VAL A 1 91 ? -9.320 -1.285 -1.898 1.00 87.94 91 VAL A CA 1
ATOM 754 C C . VAL A 1 91 ? -10.691 -0.645 -1.833 1.00 87.94 91 VAL A C 1
ATOM 756 O O . VAL A 1 91 ? -11.333 -0.469 -2.866 1.00 87.94 91 VAL A O 1
ATOM 759 N N . VAL A 1 92 ? -11.126 -0.285 -0.631 1.00 88.88 92 VAL A N 1
ATOM 760 C CA . VAL A 1 92 ? -12.442 0.301 -0.389 1.00 88.88 92 VAL A CA 1
ATOM 761 C C . VAL A 1 92 ? -12.269 1.631 0.323 1.00 88.88 92 VAL A C 1
ATOM 763 O O . VAL A 1 92 ? -11.535 1.736 1.305 1.00 88.88 92 VAL A O 1
ATOM 766 N N . LYS A 1 93 ? -12.963 2.661 -0.160 1.00 91.25 93 LYS A N 1
ATOM 767 C CA . LYS A 1 93 ? -13.078 3.927 0.562 1.00 91.25 93 LYS A CA 1
ATOM 768 C C . LYS A 1 93 ? -14.175 3.783 1.612 1.00 91.25 93 LYS A C 1
ATOM 770 O O . LYS A 1 93 ? -15.309 3.465 1.267 1.00 91.25 93 LYS A O 1
ATOM 775 N N . MET A 1 94 ? -13.852 4.003 2.881 1.00 92.31 94 MET A N 1
ATOM 776 C CA . MET A 1 94 ? -14.808 3.893 3.986 1.00 92.31 94 MET A CA 1
ATOM 777 C C . MET A 1 94 ? -14.864 5.181 4.795 1.00 92.31 94 MET A C 1
ATOM 779 O O . MET A 1 94 ? -13.845 5.828 5.015 1.00 92.31 94 MET A O 1
ATOM 783 N N . SER A 1 95 ? -16.055 5.543 5.270 1.00 93.56 95 SER A N 1
ATOM 784 C CA . SER A 1 95 ? -16.199 6.603 6.268 1.00 93.56 95 SER A CA 1
ATOM 785 C C . SER A 1 95 ? -15.636 6.150 7.617 1.00 93.56 95 SER A C 1
ATOM 787 O O . SER A 1 95 ? -15.643 4.953 7.916 1.00 93.56 95 SER A O 1
ATOM 789 N N . LYS A 1 96 ? -15.214 7.094 8.467 1.00 93.38 96 LYS A N 1
ATOM 790 C CA . LYS A 1 96 ? -14.747 6.811 9.837 1.00 93.38 96 LYS A CA 1
ATOM 791 C C . LYS A 1 96 ? -15.736 5.925 10.607 1.00 93.38 96 LYS A C 1
ATOM 793 O O . LYS A 1 96 ? -15.344 4.927 11.203 1.00 93.38 96 LYS A O 1
ATOM 798 N N . LYS A 1 97 ? -17.034 6.240 10.527 1.00 93.31 97 LYS A N 1
ATOM 799 C CA . LYS A 1 97 ? -18.111 5.472 11.175 1.00 93.31 97 LYS A CA 1
ATOM 800 C C . LYS A 1 97 ? -18.160 4.016 10.700 1.00 93.31 97 LYS A C 1
ATOM 802 O O . LYS A 1 97 ? -18.260 3.112 11.524 1.00 93.31 97 LYS A O 1
ATOM 807 N N . ASN A 1 98 ? -18.091 3.782 9.389 1.00 92.88 98 ASN A N 1
ATOM 808 C CA . ASN A 1 98 ? -18.135 2.426 8.833 1.00 92.88 98 ASN A CA 1
ATOM 809 C C . ASN A 1 98 ? -16.845 1.653 9.124 1.00 92.88 98 ASN A C 1
ATOM 811 O O . ASN A 1 98 ? -16.900 0.460 9.402 1.00 92.88 98 ASN A O 1
ATOM 815 N N . LEU A 1 99 ? -15.703 2.341 9.115 1.00 92.50 99 LEU A N 1
ATOM 816 C CA . LEU A 1 99 ? -14.416 1.771 9.483 1.00 92.50 99 LEU A CA 1
ATOM 817 C C . LEU A 1 99 ? -14.409 1.287 10.939 1.00 92.50 99 LEU A C 1
ATOM 819 O O . LEU A 1 99 ? -14.019 0.152 11.189 1.00 92.50 99 LEU A O 1
ATOM 823 N N . LEU A 1 100 ? -14.872 2.106 11.888 1.00 92.25 100 LEU A N 1
ATOM 824 C CA . LEU A 1 100 ? -14.936 1.714 13.300 1.00 92.25 100 LEU A CA 1
ATOM 825 C C . LEU A 1 100 ? -15.829 0.481 13.505 1.00 92.25 100 LEU A C 1
ATOM 827 O O . LEU A 1 100 ? -15.392 -0.472 14.141 1.00 92.25 100 LEU A O 1
ATOM 831 N N . LYS A 1 101 ? -17.004 0.439 12.860 1.00 92.50 101 LYS A N 1
ATOM 832 C CA . LYS A 1 101 ? -17.873 -0.752 12.865 1.00 92.50 101 LYS A CA 1
ATOM 833 C C . LYS A 1 101 ? -17.187 -1.986 12.281 1.00 92.50 101 LYS A C 1
ATOM 835 O O . LYS A 1 101 ? -17.320 -3.081 12.809 1.00 92.50 101 LYS A O 1
ATOM 840 N N . MET A 1 102 ? -16.456 -1.833 11.180 1.00 90.00 102 MET A N 1
ATOM 841 C CA . MET A 1 102 ? -15.714 -2.946 10.586 1.00 90.00 102 MET A CA 1
ATOM 842 C C . MET A 1 102 ? -14.625 -3.453 11.543 1.00 90.00 102 MET A C 1
ATOM 844 O O . MET A 1 102 ? -14.425 -4.658 11.644 1.00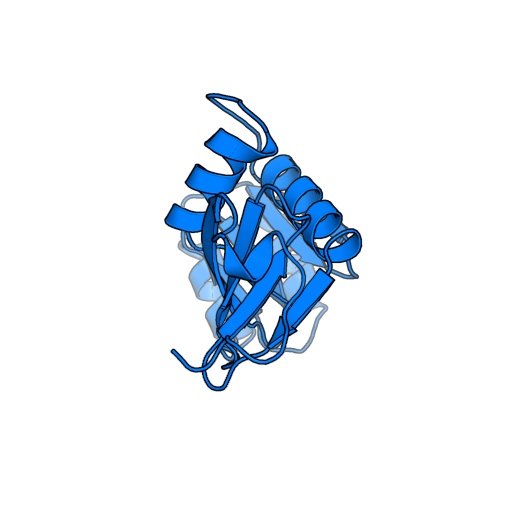 90.00 102 MET A O 1
ATOM 848 N N . ILE A 1 103 ? -13.947 -2.558 12.263 1.00 90.25 103 ILE A N 1
ATOM 849 C CA . ILE A 1 103 ? -12.950 -2.917 13.280 1.00 90.25 103 ILE A CA 1
ATOM 850 C C . ILE A 1 103 ? -13.597 -3.637 14.470 1.00 90.25 103 ILE A C 1
ATOM 852 O O . ILE A 1 103 ? -12.989 -4.553 15.010 1.00 90.25 103 ILE A O 1
ATOM 856 N N . ASP A 1 104 ? -14.819 -3.271 14.868 1.00 89.06 104 ASP A N 1
ATOM 857 C CA . ASP A 1 104 ? -15.573 -3.995 15.906 1.00 89.06 104 ASP A CA 1
ATOM 858 C C . ASP A 1 104 ? -15.846 -5.452 15.521 1.00 89.06 104 ASP A C 1
ATOM 860 O O . ASP A 1 104 ? -15.759 -6.340 16.364 1.00 89.06 104 ASP A O 1
ATOM 864 N N . LEU A 1 105 ? -16.161 -5.682 14.245 1.00 87.25 105 LEU A N 1
ATOM 865 C CA . LEU A 1 105 ? -16.559 -6.987 13.713 1.00 87.25 105 LEU A CA 1
ATOM 866 C C . LEU A 1 105 ? -15.383 -7.898 13.343 1.00 87.25 105 LEU A C 1
ATOM 868 O O . LEU A 1 105 ? -15.603 -9.054 12.993 1.00 87.25 105 LEU A O 1
ATOM 872 N N . ASN A 1 106 ? -14.151 -7.386 13.354 1.00 82.56 106 ASN A N 1
ATOM 873 C CA . ASN A 1 106 ? -12.971 -8.147 12.964 1.00 82.56 106 ASN A CA 1
ATOM 874 C C . ASN A 1 106 ? -11.996 -8.241 14.132 1.00 82.56 106 ASN A C 1
ATOM 876 O O . ASN A 1 106 ? -11.456 -7.235 14.589 1.00 82.56 106 ASN A O 1
ATOM 880 N N . ASP A 1 107 ? -11.694 -9.466 14.544 1.00 73.81 107 ASP A N 1
ATOM 881 C CA . ASP A 1 107 ? -10.575 -9.712 15.439 1.00 73.81 107 ASP A CA 1
ATOM 882 C C . ASP A 1 107 ? -9.265 -9.684 14.649 1.00 73.81 107 ASP A C 1
ATOM 884 O O . ASP A 1 107 ? -9.138 -10.254 13.561 1.00 73.81 107 ASP A O 1
ATOM 888 N N . GLY A 1 108 ? -8.261 -8.994 15.184 1.00 79.06 108 GLY A N 1
ATOM 889 C CA . GLY A 1 108 ? -6.948 -8.956 14.563 1.00 79.06 108 GLY A CA 1
ATOM 890 C C . GLY A 1 108 ? -6.122 -7.733 14.917 1.00 79.06 108 GLY A C 1
ATOM 891 O O . GLY A 1 108 ? -6.514 -6.868 15.695 1.00 79.06 108 GLY A O 1
ATOM 892 N N . ASN A 1 109 ? -4.940 -7.691 14.307 1.00 85.12 109 ASN A N 1
ATOM 893 C CA . ASN A 1 109 ? -4.049 -6.544 14.379 1.00 85.12 109 ASN A CA 1
ATOM 894 C C . ASN A 1 109 ? -4.270 -5.654 13.160 1.00 85.12 109 ASN A C 1
ATOM 896 O O . ASN A 1 109 ? -4.354 -6.164 12.041 1.00 85.12 109 ASN A O 1
ATOM 900 N N . PHE A 1 110 ? -4.277 -4.341 13.349 1.00 89.31 110 PHE A N 1
ATOM 901 C CA . PHE A 1 110 ? -4.481 -3.373 12.278 1.00 89.31 110 PHE A CA 1
ATOM 902 C C . PHE A 1 110 ? -3.235 -2.516 12.106 1.00 89.31 110 PHE A C 1
ATOM 904 O O . PHE A 1 110 ? -2.549 -2.186 13.067 1.00 89.31 110 PHE A O 1
ATOM 911 N N . ILE A 1 111 ? -2.918 -2.130 10.877 1.00 85.88 111 ILE A N 1
ATOM 912 C CA . ILE A 1 111 ? -1.925 -1.085 10.628 1.00 85.88 111 ILE A CA 1
ATOM 913 C C . ILE A 1 111 ? -2.696 0.141 10.166 1.00 85.88 111 ILE A C 1
ATOM 915 O O . ILE A 1 111 ? -3.350 0.110 9.122 1.00 85.88 111 ILE A O 1
ATOM 919 N N . VAL A 1 112 ? -2.602 1.208 10.954 1.00 86.62 112 VAL A N 1
ATOM 920 C CA . VAL A 1 112 ? -3.269 2.480 10.692 1.00 86.62 112 VAL A CA 1
ATOM 921 C C . VAL A 1 112 ? -2.222 3.528 10.345 1.00 86.62 112 VAL A C 1
ATOM 923 O O . VAL A 1 112 ? -1.250 3.725 11.075 1.00 86.62 112 VAL A O 1
ATOM 926 N N . SER A 1 113 ? -2.391 4.189 9.201 1.00 85.00 113 SER A N 1
ATOM 927 C CA . SER A 1 113 ? -1.532 5.302 8.802 1.00 85.00 113 SER A CA 1
ATOM 928 C C . SER A 1 113 ? -2.126 6.636 9.260 1.00 85.00 113 SER A C 1
ATOM 930 O O . SER A 1 113 ? -3.341 6.831 9.242 1.00 85.00 113 SER A O 1
ATOM 932 N N . LYS A 1 114 ? -1.261 7.611 9.569 1.00 81.81 114 LYS A N 1
ATOM 933 C CA . LYS A 1 114 ? -1.661 9.011 9.831 1.00 81.81 114 LYS A CA 1
ATOM 934 C C . LYS A 1 114 ? -2.355 9.688 8.641 1.00 81.81 114 LYS A C 1
ATOM 936 O O . LYS A 1 114 ? -2.847 10.798 8.769 1.00 81.81 114 LYS A O 1
ATOM 941 N N . HIS A 1 115 ? -2.344 9.060 7.467 1.00 80.00 115 HIS A N 1
ATOM 942 C CA . HIS A 1 115 ? -2.914 9.593 6.231 1.00 80.00 115 HIS A CA 1
ATOM 943 C C . HIS A 1 115 ? -4.191 8.855 5.815 1.00 80.00 115 HIS A C 1
ATOM 945 O O . HIS A 1 115 ? -4.596 8.941 4.658 1.00 80.00 115 HIS A O 1
ATOM 951 N N . GLY A 1 116 ? -4.802 8.114 6.744 1.00 82.00 116 GLY A N 1
ATOM 952 C CA . GLY A 1 116 ? -6.091 7.470 6.532 1.00 82.00 116 GLY A CA 1
ATOM 953 C C . GLY A 1 116 ? -6.025 6.153 5.761 1.00 82.00 116 GLY A C 1
ATOM 954 O O . GLY A 1 116 ? -7.020 5.765 5.157 1.00 82.00 116 GLY A O 1
ATOM 955 N N . ASP A 1 117 ? -4.889 5.449 5.745 1.00 86.81 117 ASP A N 1
ATOM 956 C CA . ASP A 1 117 ? -4.842 4.086 5.201 1.00 86.81 117 ASP A CA 1
ATOM 957 C C . ASP A 1 117 ? -4.985 3.040 6.301 1.00 86.81 117 ASP A C 1
ATOM 959 O O . ASP A 1 117 ? -4.345 3.155 7.350 1.00 86.81 117 ASP A O 1
ATOM 963 N N . ILE A 1 118 ? -5.752 1.989 6.017 1.00 88.12 118 ILE A N 1
ATOM 964 C CA . ILE A 1 118 ? -6.018 0.890 6.946 1.00 88.12 118 ILE A CA 1
ATOM 965 C C . ILE A 1 118 ? -5.674 -0.450 6.309 1.00 88.12 118 ILE A C 1
ATOM 967 O O . ILE A 1 118 ? -6.011 -0.719 5.154 1.00 88.12 118 ILE A O 1
ATOM 971 N N . PHE A 1 119 ? -5.051 -1.309 7.109 1.00 87.38 119 PHE A N 1
ATOM 972 C CA . PHE A 1 119 ? -4.587 -2.639 6.732 1.00 87.38 119 PHE A CA 1
ATOM 973 C C . PHE A 1 119 ? -4.849 -3.648 7.842 1.00 87.38 119 PHE A C 1
ATOM 975 O O . PHE A 1 119 ? -4.679 -3.330 9.015 1.00 87.38 119 PHE A O 1
ATOM 982 N N . PHE A 1 120 ? -5.131 -4.891 7.460 1.00 84.56 120 PHE A N 1
ATOM 983 C CA . PHE A 1 120 ? -5.345 -6.002 8.385 1.00 84.56 120 PHE A CA 1
ATOM 984 C C . PHE A 1 120 ? -4.150 -6.967 8.428 1.00 84.56 120 PHE A C 1
ATOM 986 O O . PHE A 1 120 ? -3.678 -7.468 7.406 1.00 84.56 120 PHE A O 1
ATOM 993 N N . GLY A 1 121 ? -3.665 -7.266 9.629 1.00 84.50 121 GLY A N 1
ATOM 994 C CA . GLY A 1 121 ? -2.646 -8.272 9.902 1.00 84.50 121 GLY A CA 1
ATOM 995 C C . GLY A 1 121 ? -1.208 -7.754 9.825 1.00 84.50 121 GLY A C 1
ATOM 996 O O . GLY A 1 121 ? -0.837 -6.764 10.452 1.00 84.50 121 GLY A O 1
ATOM 997 N N . LYS A 1 122 ? -0.351 -8.492 9.109 1.00 86.50 122 LYS A N 1
ATOM 998 C CA . LYS A 1 122 ? 1.086 -8.199 8.965 1.00 86.50 122 LYS A CA 1
ATOM 999 C C . LYS A 1 122 ? 1.399 -7.768 7.537 1.00 86.50 122 LYS A C 1
ATOM 1001 O O . LYS A 1 122 ? 0.974 -8.422 6.579 1.00 86.50 122 LYS A O 1
ATOM 1006 N N . ALA A 1 123 ? 2.219 -6.734 7.382 1.00 87.62 123 ALA A N 1
ATOM 1007 C CA . ALA A 1 123 ? 2.543 -6.199 6.064 1.00 87.62 123 ALA A CA 1
ATOM 1008 C C . ALA A 1 123 ? 4.031 -5.906 5.878 1.00 87.62 123 ALA A C 1
ATOM 1010 O O . ALA A 1 123 ? 4.713 -5.465 6.797 1.00 87.62 123 ALA A O 1
ATOM 1011 N N . HIS A 1 124 ? 4.522 -6.132 4.663 1.00 92.25 124 HIS A N 1
ATOM 1012 C CA . HIS A 1 124 ? 5.809 -5.611 4.213 1.00 92.25 124 HIS A CA 1
ATOM 1013 C C . HIS A 1 124 ? 5.697 -4.120 3.894 1.00 92.25 124 HIS A C 1
ATOM 1015 O O . HIS A 1 124 ? 4.610 -3.658 3.563 1.00 92.25 124 HIS A O 1
ATOM 1021 N N . VAL A 1 125 ? 6.799 -3.373 3.907 1.00 92.88 125 VAL A N 1
ATOM 1022 C CA . VAL A 1 125 ? 6.791 -1.935 3.605 1.00 92.88 125 VAL A CA 1
ATOM 1023 C C . VAL A 1 125 ? 7.422 -1.666 2.252 1.00 92.88 125 VAL A C 1
ATOM 1025 O O . VAL A 1 125 ? 8.605 -1.917 2.047 1.00 92.88 125 VAL A O 1
ATOM 1028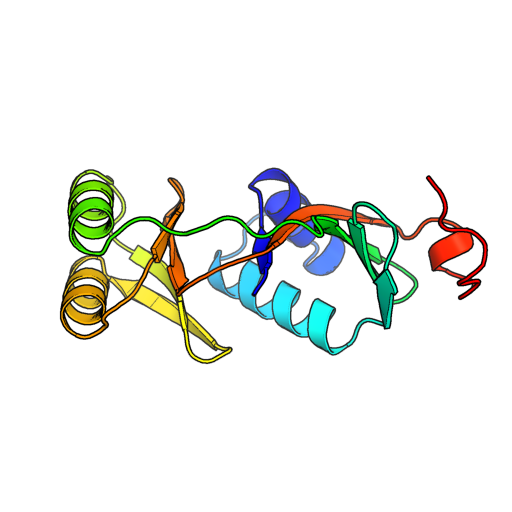 N N . ALA A 1 126 ? 6.654 -1.109 1.327 1.00 94.94 126 ALA A N 1
ATOM 1029 C CA . ALA A 1 126 ? 7.163 -0.520 0.105 1.00 94.94 126 ALA A CA 1
ATOM 1030 C C . ALA A 1 126 ? 7.777 0.852 0.391 1.00 94.94 126 ALA A C 1
ATOM 1032 O O . ALA A 1 126 ? 7.083 1.821 0.709 1.00 94.94 126 ALA A O 1
ATOM 1033 N N . ILE A 1 127 ? 9.098 0.924 0.252 1.00 94.56 127 ILE A N 1
ATOM 1034 C CA . ILE A 1 127 ? 9.897 2.108 0.570 1.00 94.56 127 ILE A CA 1
ATOM 1035 C C . ILE A 1 127 ? 9.841 3.109 -0.582 1.00 94.56 127 ILE A C 1
ATOM 1037 O O . ILE A 1 127 ? 9.703 4.312 -0.361 1.00 94.56 127 ILE A O 1
ATOM 1041 N N . THR A 1 128 ? 9.956 2.627 -1.823 1.00 96.94 128 THR A N 1
ATOM 1042 C CA . THR A 1 128 ? 10.000 3.490 -3.005 1.00 96.94 128 THR A CA 1
ATOM 1043 C C . THR A 1 128 ? 9.528 2.778 -4.268 1.00 96.94 128 THR A C 1
ATOM 1045 O O . THR A 1 128 ? 9.566 1.551 -4.368 1.00 96.94 128 THR A O 1
ATOM 1048 N N . PHE A 1 129 ? 9.138 3.582 -5.254 1.00 97.38 129 PHE A N 1
ATOM 1049 C CA . PHE A 1 129 ? 8.828 3.169 -6.617 1.00 97.38 129 PHE A CA 1
ATOM 1050 C C . PHE A 1 129 ? 9.715 3.967 -7.573 1.00 97.38 129 PHE A C 1
ATOM 1052 O O . PHE A 1 129 ? 9.709 5.198 -7.546 1.00 97.38 129 PHE A O 1
ATOM 1059 N N . ARG A 1 130 ? 10.523 3.316 -8.404 1.00 96.00 130 ARG A N 1
ATOM 1060 C CA . ARG A 1 130 ? 11.539 3.996 -9.231 1.00 96.00 130 ARG A CA 1
ATOM 1061 C C . ARG A 1 130 ? 11.715 3.317 -10.585 1.00 96.00 130 ARG A C 1
ATOM 1063 O O . ARG A 1 130 ? 11.269 2.188 -10.721 1.00 96.00 130 ARG A O 1
ATOM 1070 N N . PRO A 1 131 ? 12.402 3.942 -11.555 1.00 96.19 131 PRO A N 1
ATOM 1071 C CA . PRO A 1 131 ? 12.822 3.233 -12.754 1.00 96.19 131 PRO A CA 1
ATOM 1072 C C . PRO A 1 131 ? 13.666 2.003 -12.408 1.00 96.19 131 PRO A C 1
ATOM 1074 O O . PRO A 1 131 ? 14.430 2.007 -11.429 1.00 96.19 131 PRO A O 1
ATOM 1077 N N . SER A 1 132 ? 13.529 0.961 -13.218 1.00 93.50 132 SER A N 1
ATOM 1078 C CA . SER A 1 132 ? 14.267 -0.286 -13.054 1.00 93.50 132 SER A CA 1
ATOM 1079 C C . SER A 1 132 ? 15.755 -0.078 -13.315 1.00 93.50 132 SER A C 1
ATOM 1081 O O . SER A 1 132 ? 16.153 0.530 -14.314 1.00 93.50 132 SER A O 1
ATOM 1083 N N . LYS A 1 133 ? 16.603 -0.605 -12.428 1.00 91.81 133 LYS A N 1
ATOM 1084 C CA . LYS A 1 133 ? 18.060 -0.653 -12.636 1.00 91.81 133 LYS A CA 1
ATOM 1085 C C . LYS A 1 133 ? 18.391 -1.609 -13.781 1.00 91.81 133 LYS A C 1
ATOM 1087 O O . LYS A 1 133 ? 17.632 -2.530 -14.046 1.00 91.81 133 LYS A O 1
ATOM 1092 N N . ARG A 1 134 ? 19.561 -1.459 -14.415 1.00 87.81 134 ARG A N 1
ATOM 1093 C CA . ARG A 1 134 ? 19.996 -2.315 -15.543 1.00 87.81 134 ARG A CA 1
ATOM 1094 C C . ARG A 1 134 ? 19.834 -3.816 -15.255 1.00 87.81 134 ARG A C 1
ATOM 1096 O O . ARG A 1 134 ? 19.275 -4.525 -16.081 1.00 87.81 134 ARG A O 1
ATOM 1103 N N . LYS A 1 135 ? 20.231 -4.258 -14.056 1.00 84.31 135 LYS A N 1
ATOM 1104 C CA . LYS A 1 135 ? 20.087 -5.647 -13.582 1.00 84.31 135 LYS A CA 1
ATOM 1105 C C . LYS A 1 135 ? 18.623 -6.108 -13.448 1.00 84.31 135 LYS A C 1
ATOM 1107 O O . LYS A 1 135 ? 18.332 -7.273 -13.670 1.00 84.31 135 LYS A O 1
ATOM 1112 N N . GLU A 1 136 ? 17.702 -5.194 -13.142 1.00 85.81 136 GLU A N 1
ATOM 1113 C CA . GLU A 1 136 ? 16.258 -5.463 -13.028 1.00 85.81 136 GLU A CA 1
ATOM 1114 C C . GLU A 1 136 ? 15.574 -5.501 -14.405 1.00 85.81 136 GLU A C 1
ATOM 1116 O O . GLU A 1 136 ? 14.606 -6.229 -14.584 1.00 85.81 136 GLU A O 1
ATOM 1121 N N . ARG A 1 137 ? 16.097 -4.753 -15.392 1.00 84.06 137 ARG A N 1
ATOM 1122 C CA . ARG A 1 137 ? 15.568 -4.712 -16.769 1.00 84.06 137 ARG A CA 1
ATOM 1123 C C . ARG A 1 137 ? 15.875 -5.972 -17.575 1.00 84.06 137 ARG A C 1
ATOM 1125 O O . ARG A 1 137 ? 15.085 -6.345 -18.430 1.00 84.06 137 ARG A O 1
ATOM 1132 N N . GLY A 1 138 ? 17.042 -6.573 -17.324 1.00 71.44 138 GLY A N 1
ATOM 1133 C CA . GLY A 1 138 ? 17.602 -7.698 -18.084 1.00 71.44 138 GLY A CA 1
ATOM 1134 C C . GLY A 1 138 ? 17.441 -9.070 -17.426 1.00 71.44 138 GLY A C 1
ATOM 1135 O O . GLY A 1 138 ? 18.053 -10.021 -17.885 1.00 71.44 138 GLY A O 1
ATOM 1136 N N . TRP A 1 139 ? 16.636 -9.1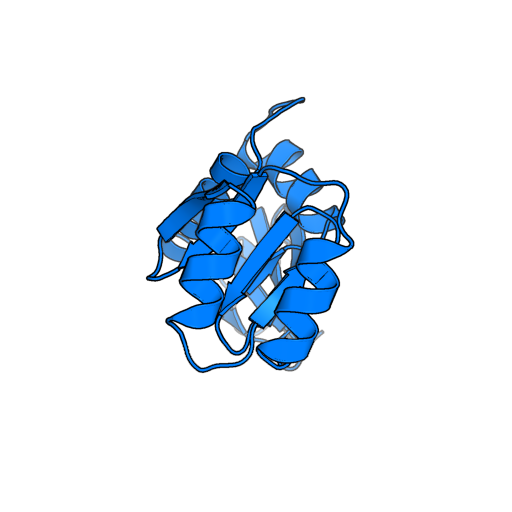79 -16.363 1.00 64.88 139 TRP A N 1
ATOM 1137 C CA . TRP A 1 139 ? 16.208 -10.465 -15.793 1.00 64.88 139 TRP A CA 1
ATOM 1138 C C . TRP A 1 139 ? 17.329 -11.352 -15.215 1.00 64.88 139 TRP A C 1
ATOM 1140 O O . TRP A 1 139 ? 17.093 -12.536 -14.990 1.00 64.88 139 TRP A O 1
ATOM 1150 N N . ASN A 1 140 ? 18.506 -10.806 -14.889 1.00 52.44 140 ASN A N 1
ATOM 1151 C CA . ASN A 1 140 ? 19.588 -11.585 -14.277 1.00 52.44 140 ASN A CA 1
ATOM 1152 C C . ASN A 1 140 ? 19.438 -11.653 -12.749 1.00 52.44 140 ASN A C 1
ATOM 1154 O O . ASN A 1 140 ? 19.809 -10.729 -12.022 1.00 52.44 140 ASN A O 1
ATOM 1158 N N . ILE A 1 141 ? 18.883 -12.774 -12.280 1.00 52.12 141 ILE A N 1
ATOM 1159 C CA . ILE A 1 141 ? 18.615 -13.091 -10.865 1.00 52.12 141 ILE A CA 1
ATOM 1160 C C . ILE A 1 141 ? 19.921 -13.225 -10.054 1.00 52.12 141 ILE A C 1
ATOM 1162 O O . ILE A 1 141 ? 19.939 -12.899 -8.872 1.00 52.12 141 ILE A O 1
ATOM 1166 N N . ASN A 1 142 ? 21.043 -13.562 -10.700 1.00 51.19 142 ASN A N 1
ATOM 1167 C CA . ASN A 1 142 ? 22.330 -13.854 -10.047 1.00 51.19 142 ASN A CA 1
ATOM 1168 C C . ASN A 1 142 ? 23.157 -12.614 -9.647 1.00 51.19 142 ASN A C 1
ATOM 1170 O O . ASN A 1 142 ? 24.360 -12.712 -9.439 1.00 51.19 142 ASN A O 1
ATOM 1174 N N . CYS A 1 143 ? 22.571 -11.415 -9.613 1.00 49.28 143 CYS A N 1
ATOM 1175 C CA . CYS A 1 143 ? 23.336 -10.169 -9.453 1.00 49.28 143 CYS A CA 1
ATOM 1176 C C . CYS A 1 143 ? 22.791 -9.213 -8.382 1.00 49.28 143 CYS A C 1
ATOM 1178 O O . CYS A 1 143 ? 23.184 -8.037 -8.376 1.00 49.28 143 CYS A O 1
ATOM 1180 N N . LEU A 1 144 ? 21.878 -9.674 -7.523 1.00 53.38 144 LEU A N 1
ATOM 1181 C CA . LEU A 1 144 ? 21.190 -8.855 -6.518 1.00 53.38 144 LEU A CA 1
ATOM 1182 C C . LEU A 1 144 ? 21.639 -9.162 -5.084 1.00 53.38 144 LEU A C 1
ATOM 1184 O O . LEU A 1 144 ? 20.822 -9.153 -4.166 1.00 53.38 144 LEU A O 1
ATOM 1188 N N . ASP A 1 145 ? 22.941 -9.342 -4.890 1.00 48.22 145 ASP A N 1
ATOM 1189 C CA . ASP A 1 145 ? 23.565 -9.137 -3.587 1.00 48.22 145 ASP A CA 1
ATOM 1190 C C . ASP A 1 145 ? 24.005 -7.671 -3.500 1.00 48.22 145 ASP A C 1
ATOM 1192 O O . ASP A 1 145 ? 25.005 -7.254 -4.086 1.00 48.22 145 ASP A O 1
ATOM 1196 N N . TYR A 1 146 ? 23.161 -6.865 -2.853 1.00 49.47 146 TYR A N 1
ATOM 1197 C CA . TYR A 1 146 ? 23.464 -5.512 -2.384 1.00 49.47 146 TYR A CA 1
ATOM 1198 C C . TYR A 1 146 ? 23.479 -5.513 -0.856 1.00 49.47 146 TYR A C 1
ATOM 1200 O O . TYR A 1 146 ? 22.569 -6.142 -0.259 1.00 49.47 146 TYR A O 1
#

Foldseek 3Di:
DEAEDPAALVQLCCPVVVHPDDDVQVSVVSVLVQQVCFDWADDPFWIWTDPLFKIFTWGPDKDFAAFLVVVLVVLVPQPDQWAFECDPNHTDIDGSVVVNVVSVVDGAGWHADSVRYIDGGIHIYGHHMGTDDPCRNVVPSPPPPD

pLDDT: mean 87.66, std 9.84, range [48.22, 97.5]

Secondary structure (DSSP, 8-state):
-EEEPHHHHHHHHHHTS--SS--HHHHHHHHHHHHHHSEEEE-SSEEEEE-SSEEEEEEEEEEEPBPHHHHHHHHHHSS-SEEEEEETTEEEEEEHHHHHHHHHH--S-EEE-TTSEEEESEEEEEEEEEEPPHHHHTT-GGG---

Sequence (146 aa):
MIIFTKHCKERIKKRLLKKKSVDPCIIWSSAINFIKSSKRIESKKFIYYTDGRNTLVVTKNKIKGISREESKRFIQDLEIDTFCVFFNNSVVKMSKKNLLKMIDLNDGNFIVSKHGDIFFGKAHVAITFRPSKRKERGWNINCLDY

Solvent-accessible surface area (backbone atoms only — not comparable to full-atom values): 8153 Å² total; per-residue (Å²): 100,74,44,72,37,73,64,12,49,54,32,37,34,55,67,76,64,65,44,97,76,77,62,68,54,58,55,49,51,52,51,53,52,49,53,72,72,23,51,78,47,76,42,95,63,35,35,35,31,28,72,43,58,40,28,40,38,24,39,61,64,63,48,77,34,43,49,55,70,60,47,49,54,56,56,68,74,43,100,56,64,62,28,38,34,48,54,94,98,40,73,44,82,36,43,48,71,57,46,54,55,51,49,73,77,45,90,58,29,35,39,77,48,101,84,36,38,37,38,72,43,56,29,21,41,26,61,39,41,42,70,37,50,74,61,58,48,69,72,52,76,92,70,58,87,126